Protein AF-A0A3C0GQ31-F1 (afdb_monomer)

Foldseek 3Di:
DEEAEAAFAPVCLVVVVVCVVPHHDQAYEAAAFWQDDPPRDRDGGPNRVSCVVVVHHYDHDNACPDPVNVVVVVVSVGPYYHYDHRPHDDD

Mean predicted aligned error: 2.94 Å

Structure (mmCIF, N/CA/C/O backbone):
data_AF-A0A3C0GQ31-F1
#
_entry.id   AF-A0A3C0GQ31-F1
#
loop_
_atom_site.group_PDB
_atom_site.id
_atom_site.type_symbol
_atom_site.label_atom_id
_atom_site.label_alt_id
_atom_site.label_comp_id
_atom_site.label_asym_id
_atom_site.label_entity_id
_atom_site.label_seq_id
_atom_site.pdbx_PDB_ins_code
_atom_site.Cartn_x
_atom_site.Cartn_y
_atom_site.Cartn_z
_atom_site.occupancy
_atom_site.B_iso_or_equiv
_atom_site.auth_seq_id
_atom_site.auth_comp_id
_atom_site.auth_asym_id
_atom_site.auth_atom_id
_atom_site.pdbx_PDB_model_num
ATOM 1 N N . MET A 1 1 ? -12.376 -6.000 10.653 1.00 95.69 1 MET A N 1
ATOM 2 C CA . MET A 1 1 ? -11.551 -4.782 10.696 1.00 95.69 1 MET A CA 1
ATOM 3 C C . MET A 1 1 ? -11.420 -4.249 9.288 1.00 95.69 1 MET A C 1
ATOM 5 O O . MET A 1 1 ? -11.251 -5.060 8.377 1.00 95.69 1 MET A O 1
ATOM 9 N N . LYS A 1 2 ? -11.495 -2.929 9.138 1.00 98.19 2 LYS A N 1
ATOM 10 C CA . LYS A 1 2 ? -11.140 -2.197 7.927 1.00 98.19 2 LYS A CA 1
ATOM 11 C C . LYS A 1 2 ? -9.630 -2.021 7.885 1.00 98.19 2 LYS A C 1
ATOM 13 O O . LYS A 1 2 ? -9.046 -1.411 8.779 1.00 98.19 2 LYS A O 1
ATOM 18 N N . ILE A 1 3 ? -8.997 -2.578 6.863 1.00 98.56 3 ILE A N 1
ATOM 19 C CA . ILE A 1 3 ? -7.551 -2.545 6.676 1.00 98.56 3 ILE A CA 1
ATOM 20 C C . ILE A 1 3 ? -7.203 -1.694 5.464 1.00 98.56 3 ILE A C 1
ATOM 22 O O . ILE A 1 3 ? -7.750 -1.882 4.379 1.00 98.56 3 ILE A O 1
ATOM 26 N N . VAL A 1 4 ? -6.215 -0.823 5.632 1.00 98.81 4 VAL A N 1
ATOM 27 C CA . VAL A 1 4 ? -5.436 -0.299 4.509 1.00 98.81 4 VAL A CA 1
ATOM 28 C C . VAL A 1 4 ? -4.170 -1.133 4.383 1.00 98.81 4 VAL A C 1
ATOM 30 O O . VAL A 1 4 ? -3.453 -1.339 5.361 1.00 98.81 4 VAL A O 1
ATOM 33 N N . PHE A 1 5 ? -3.879 -1.628 3.185 1.00 98.88 5 PHE A N 1
ATOM 34 C CA . PHE A 1 5 ? -2.646 -2.364 2.918 1.00 98.88 5 PHE A CA 1
ATOM 35 C C . PHE A 1 5 ? -1.671 -1.485 2.136 1.00 98.88 5 PHE A C 1
ATOM 37 O O . PHE A 1 5 ? -2.058 -0.892 1.138 1.00 98.88 5 PHE A O 1
ATOM 44 N N . ALA A 1 6 ? -0.407 -1.414 2.541 1.00 98.81 6 ALA A N 1
ATOM 45 C CA . ALA A 1 6 ? 0.629 -0.663 1.844 1.00 98.81 6 ALA A CA 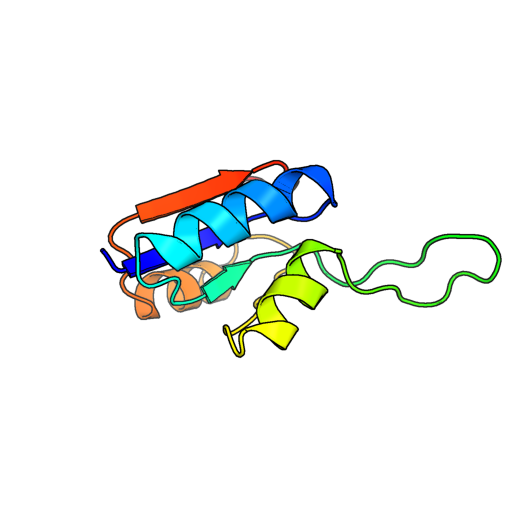1
ATOM 46 C C . ALA A 1 6 ? 1.811 -1.562 1.474 1.00 98.81 6 ALA A C 1
ATOM 48 O O . ALA A 1 6 ? 2.500 -2.092 2.345 1.00 98.81 6 ALA A O 1
ATOM 49 N N . GLY A 1 7 ? 2.078 -1.713 0.180 1.00 98.56 7 GLY A N 1
ATOM 50 C CA . GLY A 1 7 ? 3.169 -2.542 -0.321 1.00 98.56 7 GLY A CA 1
ATOM 51 C C . GLY A 1 7 ? 3.393 -2.355 -1.814 1.00 98.56 7 GLY A C 1
ATOM 52 O O . GLY A 1 7 ? 2.519 -1.857 -2.513 1.00 98.56 7 GLY A O 1
ATOM 53 N N . THR A 1 8 ? 4.570 -2.746 -2.301 1.00 98.31 8 THR A N 1
ATOM 54 C CA . THR A 1 8 ? 4.947 -2.542 -3.710 1.00 98.31 8 THR A CA 1
ATOM 55 C C . THR A 1 8 ? 5.413 -3.832 -4.404 1.00 98.31 8 THR A C 1
ATOM 57 O O . THR A 1 8 ? 4.817 -4.197 -5.418 1.00 98.31 8 THR A O 1
ATOM 60 N N . PRO A 1 9 ? 6.452 -4.546 -3.929 1.00 97.56 9 PRO A N 1
ATOM 61 C CA . PRO A 1 9 ? 7.033 -5.661 -4.676 1.00 97.56 9 PRO A CA 1
ATOM 62 C C . PRO A 1 9 ? 6.214 -6.954 -4.556 1.00 97.56 9 PRO A C 1
ATOM 64 O O . PRO A 1 9 ? 5.358 -7.084 -3.684 1.00 97.56 9 PRO A O 1
ATOM 67 N N . GLU A 1 10 ? 6.565 -7.954 -5.373 1.00 97.56 10 GLU A N 1
ATOM 68 C CA . GLU A 1 10 ? 5.978 -9.308 -5.361 1.00 97.56 10 GLU A CA 1
ATOM 69 C C . GLU A 1 10 ? 5.945 -9.922 -3.953 1.00 97.56 10 GLU A C 1
ATOM 71 O O . GLU A 1 10 ? 4.963 -10.537 -3.549 1.00 97.56 10 GLU A O 1
ATOM 76 N N . PHE A 1 11 ? 6.986 -9.671 -3.154 1.00 97.94 11 PHE A N 1
ATOM 77 C CA . PHE A 1 11 ? 7.082 -10.131 -1.767 1.00 97.94 11 PHE A CA 1
ATOM 78 C C . PHE A 1 11 ? 5.873 -9.731 -0.897 1.00 97.94 11 PHE A C 1
ATOM 80 O O . PHE A 1 11 ? 5.475 -10.484 -0.012 1.00 97.94 11 PHE A O 1
ATOM 87 N N . ALA A 1 12 ? 5.255 -8.576 -1.160 1.00 98.56 12 ALA A N 1
ATOM 88 C CA . ALA A 1 12 ? 4.113 -8.080 -0.396 1.00 98.56 12 ALA A CA 1
ATOM 89 C C . ALA A 1 12 ? 2.765 -8.690 -0.833 1.00 98.56 12 ALA A C 1
ATOM 91 O O . ALA A 1 12 ? 1.789 -8.624 -0.083 1.00 98.56 12 ALA A O 1
ATOM 92 N N . VAL A 1 13 ? 2.692 -9.311 -2.015 1.00 98.69 13 VAL A N 1
ATOM 93 C CA . VAL A 1 13 ? 1.438 -9.822 -2.599 1.00 98.69 13 VAL A CA 1
ATOM 94 C C . VAL A 1 13 ? 0.816 -10.908 -1.720 1.00 98.69 13 VAL A C 1
ATOM 96 O O . VAL A 1 13 ? -0.386 -10.885 -1.454 1.00 98.69 13 VAL A O 1
ATOM 99 N N . SER A 1 14 ? 1.622 -11.838 -1.202 1.00 98.38 14 SER A N 1
ATOM 100 C CA . SER A 1 14 ? 1.134 -12.903 -0.315 1.00 98.38 14 SER A CA 1
ATOM 101 C C . SER A 1 14 ? 0.504 -12.356 0.970 1.00 98.38 14 SER A C 1
ATOM 103 O O . SER A 1 14 ? -0.514 -12.881 1.426 1.00 98.38 14 SER A O 1
ATOM 105 N N . SER A 1 15 ? 1.054 -11.271 1.521 1.00 98.56 15 SER A N 1
ATOM 106 C CA . SER A 1 15 ? 0.504 -10.596 2.699 1.00 98.56 15 SER A CA 1
ATOM 107 C C . SER A 1 15 ? -0.808 -9.875 2.388 1.00 98.56 15 SER A C 1
ATOM 109 O O . SER A 1 15 ? -1.744 -9.986 3.176 1.00 98.56 15 SER A O 1
ATOM 111 N N . LEU A 1 16 ? -0.925 -9.213 1.227 1.00 98.75 16 LEU A N 1
ATOM 112 C CA . LEU A 1 16 ? -2.191 -8.622 0.771 1.00 98.75 16 LEU A CA 1
ATOM 113 C C . LEU A 1 16 ? -3.275 -9.697 0.634 1.00 98.75 16 LEU A C 1
ATOM 115 O O . LEU A 1 16 ? -4.379 -9.545 1.155 1.00 98.75 16 LEU A O 1
ATOM 119 N N . ARG A 1 17 ? -2.945 -10.819 -0.015 1.00 98.50 17 ARG A N 1
ATOM 120 C CA . ARG A 1 17 ? -3.857 -11.961 -0.171 1.00 98.50 17 ARG A CA 1
ATOM 121 C C . ARG A 1 17 ? -4.329 -12.494 1.176 1.00 98.50 17 ARG A C 1
ATOM 123 O O . ARG A 1 17 ? -5.506 -12.805 1.323 1.00 98.50 17 ARG A O 1
ATOM 130 N N . ALA A 1 18 ? -3.428 -12.613 2.149 1.00 98.25 18 ALA A N 1
ATOM 131 C CA . ALA A 1 18 ? -3.783 -13.049 3.492 1.00 98.25 18 ALA A CA 1
ATOM 132 C C . ALA A 1 18 ? -4.696 -12.034 4.195 1.00 98.25 18 ALA A C 1
ATOM 134 O O . ALA A 1 18 ? -5.750 -12.424 4.691 1.00 98.25 18 ALA A O 1
ATOM 135 N N . ALA A 1 19 ? -4.351 -10.743 4.171 1.00 98.19 19 ALA A N 1
ATOM 136 C CA . ALA A 1 19 ? -5.162 -9.687 4.775 1.00 98.19 19 ALA A CA 1
ATOM 137 C C . ALA A 1 19 ? -6.591 -9.667 4.204 1.00 98.19 19 ALA A C 1
ATOM 139 O O . ALA A 1 19 ? -7.553 -9.694 4.966 1.00 98.19 19 ALA A O 1
ATOM 140 N N . ALA A 1 20 ? -6.729 -9.734 2.876 1.00 97.94 20 ALA A N 1
ATOM 141 C CA . ALA A 1 20 ? -8.019 -9.719 2.185 1.00 97.94 20 ALA A CA 1
ATOM 142 C C . ALA A 1 20 ? -8.872 -10.984 2.398 1.00 97.94 20 ALA A C 1
ATOM 144 O O . ALA A 1 20 ? -10.065 -10.967 2.111 1.00 97.94 20 ALA A O 1
ATOM 145 N N . ARG A 1 21 ? -8.290 -12.093 2.876 1.00 97.94 21 ARG A N 1
ATOM 146 C CA . ARG A 1 21 ? -9.060 -13.294 3.252 1.00 97.94 21 ARG A CA 1
ATOM 147 C C . ARG A 1 21 ? -9.682 -13.194 4.641 1.00 97.94 21 ARG A C 1
ATOM 149 O O . ARG A 1 21 ? -10.690 -13.847 4.887 1.00 97.94 21 ARG A O 1
ATOM 156 N N . HIS A 1 22 ? -9.062 -12.447 5.551 1.00 96.31 22 HIS A N 1
ATOM 157 C CA . HIS A 1 22 ? -9.461 -12.412 6.961 1.00 96.31 22 HIS A CA 1
ATOM 158 C C . HIS A 1 22 ? -10.161 -11.109 7.356 1.00 96.31 22 HIS A C 1
ATOM 160 O O . HIS A 1 22 ? -10.883 -11.072 8.354 1.00 96.31 22 HIS A O 1
ATOM 166 N N . HIS A 1 23 ? -9.952 -10.040 6.590 1.00 98.00 23 HIS A N 1
ATOM 167 C CA . HIS A 1 23 ? -10.411 -8.695 6.904 1.00 98.00 23 HIS A CA 1
ATOM 168 C C . HIS A 1 23 ? -10.852 -7.948 5.641 1.00 98.00 23 HIS A C 1
ATOM 170 O O . HIS A 1 23 ? -10.546 -8.347 4.518 1.00 98.00 23 HIS A O 1
ATOM 176 N N . GLU A 1 24 ? -11.560 -6.839 5.836 1.00 98.25 24 GLU A N 1
ATOM 177 C CA . GLU A 1 24 ? -11.994 -5.962 4.753 1.00 98.25 24 GLU A CA 1
ATOM 178 C C . GLU A 1 24 ? -10.834 -5.036 4.377 1.00 98.25 24 GLU A C 1
ATOM 180 O O . GLU A 1 24 ? -10.525 -4.095 5.107 1.00 98.25 24 GLU A O 1
ATOM 185 N N . VAL A 1 25 ? -10.157 -5.306 3.260 1.00 98.69 25 VAL A N 1
ATOM 186 C CA . VAL A 1 25 ? -9.121 -4.400 2.746 1.00 98.69 25 VAL A CA 1
ATOM 187 C C . VAL A 1 25 ? -9.802 -3.295 1.943 1.00 98.69 25 VAL A C 1
ATOM 189 O O . VAL A 1 25 ? -10.173 -3.503 0.791 1.00 98.69 25 VAL A O 1
ATOM 192 N N . VAL A 1 26 ? -9.973 -2.128 2.565 1.00 98.62 26 VAL A N 1
ATOM 193 C CA . VAL A 1 26 ? -10.709 -0.987 1.991 1.00 98.62 26 VAL A CA 1
ATOM 194 C C . VAL A 1 26 ? -9.885 -0.205 0.971 1.00 98.62 26 VAL A C 1
ATOM 196 O O . VAL A 1 26 ? -10.446 0.476 0.116 1.00 98.62 26 VAL A O 1
ATOM 199 N N . ALA A 1 27 ? -8.556 -0.306 1.039 1.00 98.75 27 ALA A N 1
ATOM 200 C CA . ALA A 1 27 ? -7.662 0.302 0.066 1.00 98.75 27 ALA A CA 1
ATOM 201 C C . ALA A 1 27 ? -6.275 -0.340 0.049 1.00 98.75 27 ALA A C 1
ATOM 203 O O . ALA A 1 27 ? -5.789 -0.862 1.058 1.00 98.75 27 ALA A O 1
ATOM 204 N N . VAL A 1 28 ? -5.606 -0.206 -1.095 1.00 98.88 28 VAL A N 1
ATOM 205 C CA . VAL A 1 28 ? -4.205 -0.568 -1.290 1.00 98.88 28 VAL A CA 1
ATOM 206 C C . VAL A 1 28 ? -3.391 0.666 -1.668 1.00 98.88 28 VAL A C 1
ATOM 208 O O . VAL A 1 28 ? -3.702 1.361 -2.629 1.00 98.88 28 VAL A O 1
ATOM 211 N N . TYR A 1 29 ? -2.312 0.910 -0.934 1.00 98.62 29 TYR A N 1
ATOM 212 C CA . TYR A 1 29 ? -1.295 1.903 -1.247 1.00 98.62 29 TYR A CA 1
ATOM 213 C C . TYR A 1 29 ? -0.065 1.206 -1.838 1.00 98.62 29 TYR A C 1
ATOM 215 O O . TYR A 1 29 ? 0.467 0.253 -1.272 1.00 98.62 29 TYR A O 1
ATOM 223 N N . THR A 1 30 ? 0.414 1.686 -2.978 1.00 98.50 30 THR A N 1
ATOM 224 C CA . THR A 1 30 ? 1.631 1.189 -3.642 1.00 98.50 30 THR A CA 1
ATOM 225 C C . THR A 1 30 ? 2.394 2.363 -4.240 1.00 98.50 30 THR A C 1
ATOM 227 O O . THR A 1 30 ? 1.815 3.421 -4.462 1.00 98.50 30 THR A O 1
ATOM 230 N N . GLN A 1 31 ? 3.692 2.213 -4.513 1.00 96.75 31 GLN A N 1
ATOM 231 C CA . GLN A 1 31 ? 4.410 3.255 -5.254 1.00 96.75 31 GLN A CA 1
ATOM 232 C C . GLN A 1 31 ? 3.771 3.510 -6.632 1.00 96.75 31 GLN A C 1
ATOM 234 O O . GLN A 1 31 ? 3.195 2.575 -7.206 1.00 96.75 31 GLN A O 1
ATOM 239 N N . 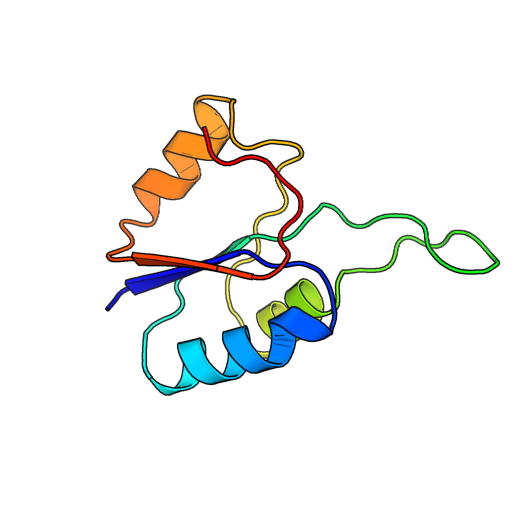PRO A 1 32 ? 3.888 4.741 -7.168 1.00 95.94 32 PRO A N 1
ATOM 240 C CA . PRO A 1 32 ? 3.588 5.058 -8.563 1.00 95.94 32 PRO A CA 1
ATOM 241 C C . PRO A 1 32 ? 4.233 4.068 -9.532 1.00 95.94 32 PRO A C 1
ATOM 243 O O . PRO A 1 32 ? 5.298 3.515 -9.249 1.00 95.94 32 PRO A O 1
ATOM 246 N N . ASP A 1 33 ? 3.593 3.854 -10.679 1.00 94.38 33 ASP A N 1
ATOM 247 C CA . ASP A 1 33 ? 4.140 2.990 -11.724 1.00 94.38 33 ASP A CA 1
ATOM 248 C C . ASP A 1 33 ? 5.474 3.579 -12.193 1.00 94.38 33 ASP A C 1
ATOM 250 O O . ASP A 1 33 ? 5.572 4.767 -12.509 1.00 94.38 33 ASP A O 1
ATOM 254 N N . ARG A 1 34 ? 6.522 2.753 -12.221 1.00 85.62 34 ARG A N 1
ATOM 255 C CA . ARG A 1 34 ? 7.868 3.187 -12.609 1.00 85.62 34 ARG A CA 1
ATOM 256 C C . ARG A 1 34 ? 8.343 2.424 -13.841 1.00 85.62 34 ARG A C 1
ATOM 258 O O . ARG A 1 34 ? 7.961 1.266 -14.028 1.00 85.62 34 ARG A O 1
ATOM 265 N N . PRO A 1 35 ? 9.192 3.041 -14.680 1.00 83.81 35 PRO A N 1
ATOM 266 C CA . PRO A 1 35 ? 9.836 2.337 -15.776 1.00 83.81 35 PRO A CA 1
ATOM 267 C C . PRO A 1 35 ? 10.663 1.163 -15.253 1.00 83.81 35 PRO A C 1
ATOM 269 O O . PRO A 1 35 ? 11.489 1.334 -14.355 1.00 83.81 35 PRO A O 1
ATOM 272 N N . ALA A 1 36 ? 10.489 -0.014 -15.843 1.00 74.69 36 ALA A N 1
ATOM 273 C CA . ALA A 1 36 ? 11.266 -1.195 -15.485 1.00 74.69 36 ALA A CA 1
ATOM 274 C C . ALA A 1 36 ? 11.600 -2.048 -16.724 1.00 74.69 36 ALA A C 1
ATOM 276 O O . ALA A 1 36 ? 10.950 -1.950 -17.764 1.00 74.69 36 ALA A O 1
ATOM 277 N N . GLY A 1 37 ? 12.654 -2.866 -16.621 1.00 73.19 37 GLY A N 1
ATOM 278 C CA . GLY A 1 37 ? 13.128 -3.730 -17.710 1.00 73.19 37 GLY A CA 1
ATOM 279 C C . GLY A 1 37 ? 13.800 -2.996 -18.885 1.00 73.19 37 GLY A C 1
ATOM 280 O O . GLY A 1 37 ? 14.031 -1.784 -18.864 1.00 73.19 37 GLY A O 1
ATOM 281 N N . ARG A 1 38 ? 14.145 -3.754 -19.936 1.00 70.75 38 ARG A N 1
ATOM 282 C CA . ARG A 1 38 ? 14.650 -3.202 -21.206 1.00 70.75 38 ARG A CA 1
ATOM 283 C C . ARG A 1 38 ? 13.461 -2.675 -22.014 1.00 70.75 38 ARG A C 1
ATOM 285 O O . ARG A 1 38 ? 12.523 -3.421 -22.257 1.00 70.75 38 ARG A O 1
ATOM 292 N N . GLY A 1 39 ? 13.493 -1.399 -22.398 1.00 72.94 39 GLY A N 1
ATOM 293 C CA . GLY A 1 39 ? 12.383 -0.721 -23.086 1.00 72.94 39 GLY A CA 1
ATOM 294 C C . GLY A 1 39 ? 11.606 0.287 -22.228 1.00 72.94 39 GLY A C 1
ATOM 295 O O . GLY A 1 39 ? 10.846 1.065 -22.788 1.00 72.94 39 GLY A O 1
ATOM 296 N N . ARG A 1 40 ? 11.845 0.341 -20.903 1.00 74.31 40 ARG A N 1
ATOM 297 C CA . ARG A 1 40 ? 11.356 1.393 -19.978 1.00 74.31 40 ARG A CA 1
ATOM 298 C C . ARG A 1 40 ? 9.846 1.694 -20.053 1.00 74.31 40 ARG A C 1
ATOM 300 O O . ARG A 1 40 ? 9.430 2.813 -19.762 1.00 74.31 40 ARG A O 1
ATOM 307 N N . GLY A 1 41 ? 9.021 0.706 -20.396 1.00 78.75 41 GLY A N 1
ATOM 308 C CA . GLY A 1 41 ? 7.571 0.833 -20.257 1.00 78.75 41 GLY A CA 1
ATOM 309 C C . GLY A 1 41 ? 7.189 1.025 -18.787 1.00 78.75 41 GLY A C 1
ATOM 310 O O . GLY A 1 41 ? 7.831 0.448 -17.903 1.00 78.75 41 GLY A O 1
ATOM 311 N N . LEU A 1 42 ? 6.165 1.841 -18.523 1.00 85.12 42 LEU A N 1
ATOM 312 C CA . LEU A 1 42 ? 5.574 1.937 -17.189 1.00 85.12 42 LEU A CA 1
ATOM 313 C C . LEU A 1 42 ? 4.981 0.575 -16.833 1.00 85.12 42 LEU A C 1
ATOM 315 O O . LEU A 1 42 ? 4.096 0.088 -17.537 1.00 85.12 42 LEU A O 1
ATOM 319 N N . MET A 1 43 ? 5.487 -0.041 -15.765 1.00 88.06 43 MET A N 1
ATOM 320 C CA . MET A 1 43 ? 4.936 -1.292 -15.255 1.00 88.06 43 MET A CA 1
ATOM 321 C C . MET A 1 43 ? 4.235 -1.046 -13.919 1.00 88.06 43 MET A C 1
ATOM 323 O O . MET A 1 43 ? 4.841 -0.456 -13.016 1.00 88.06 43 MET A O 1
ATOM 327 N N . PRO A 1 44 ? 2.976 -1.496 -13.773 1.00 94.44 44 PRO A N 1
ATOM 328 C CA . PRO A 1 44 ? 2.304 -1.478 -12.488 1.00 94.44 44 PRO A CA 1
ATOM 329 C C . PRO A 1 44 ? 3.023 -2.404 -11.509 1.00 94.44 44 PRO A C 1
ATOM 331 O O . PRO A 1 44 ? 3.601 -3.423 -11.893 1.00 94.44 44 PRO A O 1
ATOM 334 N N . SER A 1 45 ? 2.979 -2.056 -10.226 1.00 96.75 45 SER A N 1
ATOM 335 C CA . SER A 1 45 ? 3.554 -2.912 -9.193 1.00 96.75 45 SER A CA 1
ATOM 336 C C . SER A 1 45 ? 2.782 -4.239 -9.077 1.00 96.75 45 SER A C 1
ATOM 338 O O . SER A 1 45 ? 1.573 -4.279 -9.333 1.00 96.75 45 SER A O 1
ATOM 340 N N . PRO A 1 46 ? 3.427 -5.331 -8.632 1.00 97.69 46 PRO A N 1
ATOM 341 C CA . PRO A 1 46 ? 2.725 -6.578 -8.331 1.00 97.69 46 PRO A CA 1
ATOM 342 C C . PRO A 1 46 ? 1.545 -6.412 -7.365 1.00 97.69 46 PRO A C 1
ATOM 344 O O . PRO A 1 46 ? 0.480 -6.996 -7.565 1.00 97.69 46 PRO A O 1
ATOM 347 N N . VAL A 1 47 ? 1.694 -5.554 -6.351 1.00 98.56 47 VAL A N 1
ATOM 348 C CA . VAL A 1 47 ? 0.618 -5.249 -5.397 1.00 98.56 47 VAL A CA 1
ATOM 349 C C . VAL A 1 47 ? -0.548 -4.510 -6.065 1.00 98.56 47 VAL A C 1
ATOM 351 O O . VAL A 1 47 ? -1.702 -4.834 -5.787 1.00 98.56 47 VAL A O 1
ATOM 354 N N . LYS A 1 48 ? -0.276 -3.573 -6.986 1.00 98.62 48 LYS A N 1
ATOM 355 C CA . LYS A 1 48 ? -1.314 -2.893 -7.779 1.00 98.62 48 LYS A CA 1
ATOM 356 C C . LYS A 1 48 ? -2.127 -3.888 -8.599 1.00 98.62 48 LYS A C 1
ATOM 358 O O . LYS A 1 48 ? -3.352 -3.814 -8.605 1.00 98.62 48 LYS A O 1
ATOM 363 N N . LEU A 1 49 ? -1.452 -4.815 -9.278 1.00 98.44 49 LEU A N 1
ATOM 364 C CA . LEU A 1 49 ? -2.109 -5.826 -10.107 1.00 98.44 49 LEU A CA 1
ATOM 365 C C . LEU A 1 49 ? -3.038 -6.720 -9.276 1.00 98.44 49 LEU A C 1
ATOM 367 O O . LEU A 1 49 ? -4.189 -6.926 -9.654 1.00 98.44 49 LEU A O 1
ATOM 371 N N . GLU A 1 50 ? -2.569 -7.194 -8.121 1.00 98.69 50 GLU A N 1
ATOM 372 C CA . GLU A 1 50 ? -3.382 -8.006 -7.210 1.00 98.69 50 GLU A CA 1
ATOM 373 C C . GLU A 1 50 ? -4.596 -7.229 -6.673 1.00 98.69 50 GLU A C 1
ATOM 375 O O . GLU A 1 50 ? -5.694 -7.780 -6.591 1.00 98.69 50 GLU A O 1
ATOM 380 N N . ALA A 1 51 ? -4.419 -5.954 -6.319 1.00 98.75 51 ALA A N 1
ATOM 381 C CA . ALA A 1 51 ? -5.502 -5.108 -5.826 1.00 98.75 51 ALA A CA 1
ATOM 382 C C . ALA A 1 51 ? -6.590 -4.890 -6.889 1.00 98.75 51 ALA A C 1
ATOM 384 O O . ALA A 1 51 ? -7.771 -5.089 -6.607 1.00 98.75 51 ALA A O 1
ATOM 385 N N . ILE A 1 52 ? -6.190 -4.568 -8.126 1.00 98.50 52 ILE A N 1
ATOM 386 C CA . ILE A 1 52 ? -7.108 -4.392 -9.261 1.00 98.50 52 ILE A CA 1
ATOM 387 C C . ILE A 1 52 ? -7.875 -5.686 -9.545 1.00 98.50 52 ILE A C 1
ATOM 389 O O . ILE A 1 52 ? -9.093 -5.646 -9.705 1.00 98.50 52 ILE A O 1
ATOM 393 N N . ALA A 1 53 ? -7.197 -6.839 -9.549 1.00 98.31 53 ALA A N 1
ATOM 394 C CA . ALA A 1 53 ? -7.837 -8.137 -9.775 1.00 98.31 53 ALA A CA 1
ATOM 395 C C . ALA A 1 53 ? -8.914 -8.472 -8.725 1.00 98.31 53 ALA A C 1
ATOM 397 O O . ALA A 1 53 ? -9.838 -9.234 -9.003 1.00 98.31 53 ALA A O 1
ATOM 398 N N . ARG A 1 54 ? -8.810 -7.891 -7.524 1.00 98.06 54 ARG A N 1
ATOM 399 C CA . ARG A 1 54 ? -9.782 -8.030 -6.430 1.00 98.06 54 ARG A CA 1
ATOM 400 C C . ARG A 1 54 ? -10.825 -6.912 -6.380 1.00 98.06 54 ARG A C 1
ATOM 402 O O . ARG A 1 54 ? -11.702 -6.969 -5.525 1.00 98.06 54 ARG A O 1
ATOM 409 N N . GLY A 1 55 ? -10.725 -5.899 -7.242 1.00 98.25 55 GLY A N 1
ATOM 410 C CA . GLY A 1 55 ? -11.588 -4.716 -7.196 1.00 98.25 55 GLY A CA 1
ATOM 411 C C . GLY A 1 55 ? -11.335 -3.805 -5.989 1.00 98.25 55 GLY A C 1
ATOM 412 O O . GLY A 1 55 ? -12.233 -3.073 -5.584 1.00 98.25 55 GLY A O 1
ATOM 413 N N . ILE A 1 56 ? -10.138 -3.852 -5.396 1.00 98.62 56 ILE A N 1
ATOM 414 C CA . ILE A 1 56 ? -9.776 -3.012 -4.249 1.00 98.62 56 ILE A CA 1
ATOM 415 C C . ILE A 1 56 ? -9.257 -1.657 -4.762 1.00 98.62 56 ILE A C 1
ATOM 417 O O . ILE A 1 56 ? -8.391 -1.648 -5.644 1.00 98.62 56 ILE A O 1
ATOM 421 N N . PRO A 1 57 ? -9.72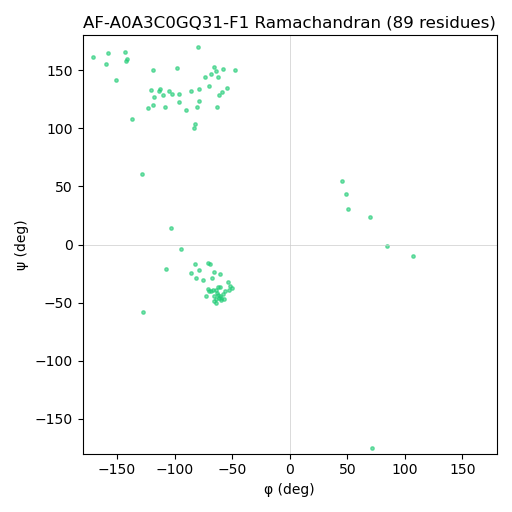3 -0.514 -4.218 1.00 98.56 57 PRO A N 1
ATOM 422 C CA . PRO A 1 57 ? -9.209 0.806 -4.577 1.00 98.56 57 PRO A CA 1
ATOM 423 C C . PRO A 1 57 ? -7.689 0.913 -4.401 1.00 98.56 57 PR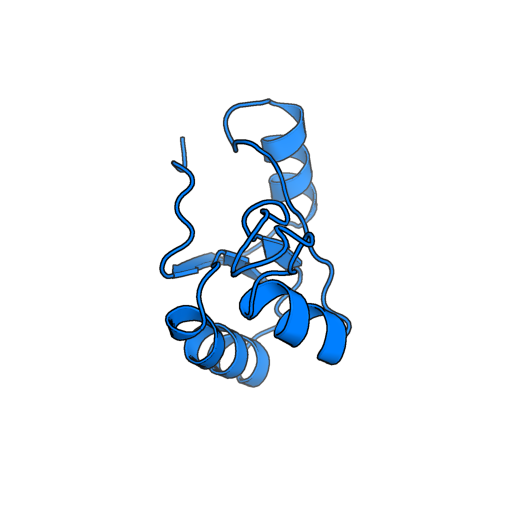O A C 1
ATOM 425 O O . PRO A 1 57 ? -7.145 0.499 -3.374 1.00 98.56 57 PRO A O 1
ATOM 428 N N . VAL A 1 58 ? -7.005 1.495 -5.391 1.00 98.62 58 VAL A N 1
ATOM 429 C CA . VAL A 1 58 ? -5.546 1.678 -5.384 1.00 98.62 58 VAL A CA 1
ATOM 430 C C . VAL A 1 58 ? -5.190 3.157 -5.303 1.00 98.62 58 VAL A C 1
ATOM 432 O O . VAL A 1 58 ? -5.671 3.961 -6.098 1.00 98.62 58 VAL A O 1
ATOM 435 N N . TYR A 1 59 ? -4.276 3.491 -4.398 1.00 98.31 59 TYR A N 1
ATOM 436 C CA . TYR A 1 59 ? -3.715 4.825 -4.233 1.00 98.31 59 TYR A CA 1
ATOM 437 C C . TYR A 1 59 ? -2.198 4.798 -4.433 1.00 98.31 59 TYR A C 1
ATOM 439 O O . TYR A 1 59 ? -1.497 3.940 -3.894 1.00 98.31 59 TYR A O 1
ATOM 447 N N . GLN A 1 60 ? -1.688 5.746 -5.222 1.00 97.69 60 GLN A N 1
ATOM 448 C CA . GLN A 1 60 ? -0.270 5.825 -5.593 1.00 97.69 60 GLN A CA 1
ATOM 449 C C . GLN A 1 60 ? 0.316 7.218 -5.331 1.00 97.69 60 GLN A C 1
ATOM 451 O O . GLN A 1 60 ? 0.726 7.895 -6.272 1.00 97.69 60 GLN A O 1
ATOM 456 N N . PRO A 1 61 ? 0.323 7.705 -4.078 1.00 96.62 61 PRO A N 1
ATOM 457 C CA . PRO A 1 61 ? 0.926 8.995 -3.786 1.00 96.62 61 PRO A CA 1
ATOM 458 C C . PRO A 1 61 ? 2.453 8.934 -3.951 1.00 96.62 61 PRO A C 1
ATOM 460 O O . PRO A 1 61 ? 3.085 7.930 -3.625 1.00 96.62 61 PRO A O 1
ATOM 463 N N . GLU A 1 62 ? 3.066 10.035 -4.386 1.00 95.38 62 GLU A N 1
ATOM 464 C CA . GLU A 1 62 ? 4.534 10.166 -4.428 1.00 95.38 62 GLU A CA 1
ATOM 465 C C . GLU A 1 62 ? 5.151 10.192 -3.015 1.00 95.38 62 GLU A C 1
ATOM 467 O O . GLU A 1 62 ? 6.294 9.786 -2.806 1.00 95.38 62 GLU A O 1
ATOM 472 N N . ASN A 1 63 ? 4.402 10.676 -2.017 1.00 95.25 63 ASN A N 1
ATOM 473 C CA . ASN A 1 63 ? 4.770 10.674 -0.601 1.00 95.25 63 ASN A CA 1
ATOM 474 C C . ASN A 1 63 ? 3.519 10.787 0.295 1.00 95.25 63 ASN A C 1
ATOM 476 O O . ASN A 1 63 ? 2.457 11.181 -0.173 1.00 95.25 63 ASN A O 1
ATOM 480 N N . LEU A 1 64 ? 3.648 10.483 1.591 1.00 95.62 64 LEU A N 1
ATOM 481 C CA . LEU A 1 64 ? 2.549 10.573 2.571 1.00 95.62 64 LEU A CA 1
ATOM 482 C C . LEU A 1 64 ? 2.632 11.804 3.495 1.00 95.62 64 LEU A C 1
ATOM 484 O O . LEU A 1 64 ? 1.952 11.865 4.517 1.00 95.62 64 LEU A O 1
ATOM 488 N N . LYS A 1 65 ? 3.475 12.790 3.163 1.00 95.31 65 LYS A N 1
ATOM 489 C CA . LYS A 1 65 ? 3.694 13.986 3.999 1.00 95.31 65 LYS A CA 1
ATOM 490 C C . LYS A 1 65 ? 2.683 15.095 3.730 1.00 95.31 65 LYS A C 1
ATOM 492 O O . LYS A 1 65 ? 2.472 15.944 4.588 1.00 95.31 65 LYS A O 1
ATOM 497 N N . THR A 1 66 ? 2.091 15.110 2.540 1.00 94.69 66 THR A N 1
ATOM 498 C CA . THR A 1 66 ? 1.125 16.135 2.139 1.00 94.69 66 THR A CA 1
ATOM 499 C C . THR A 1 66 ? -0.189 15.978 2.915 1.00 94.69 66 THR A C 1
ATOM 501 O O . THR A 1 66 ? -0.671 14.842 3.019 1.00 94.69 66 THR A O 1
ATOM 504 N N . PRO A 1 67 ? -0.804 17.070 3.409 1.00 95.75 67 PRO A N 1
ATOM 505 C CA . PRO A 1 67 ? -2.098 17.026 4.090 1.00 95.75 67 PRO A CA 1
ATOM 506 C C . PRO A 1 67 ? -3.183 16.290 3.301 1.00 95.75 67 PRO A C 1
ATOM 508 O O . PRO A 1 67 ? -3.980 15.571 3.896 1.00 95.75 67 PRO A O 1
ATOM 511 N N . GLU A 1 68 ? -3.173 16.406 1.974 1.00 94.88 68 GLU A N 1
ATOM 512 C CA . GLU A 1 68 ? -4.125 15.776 1.059 1.00 94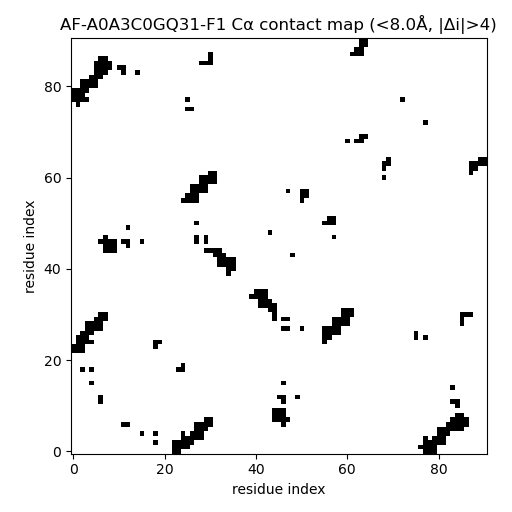.88 68 GLU A CA 1
ATOM 513 C C . GLU A 1 68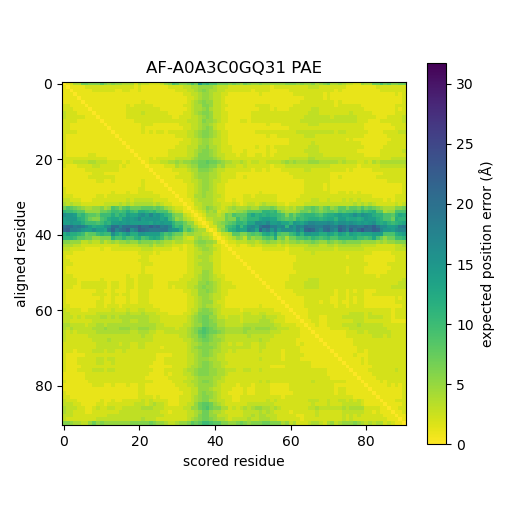 ? -4.016 14.247 1.106 1.00 94.88 68 GLU A C 1
ATOM 515 O O . GLU A 1 68 ? -5.009 13.561 1.334 1.00 94.88 68 GLU A O 1
ATOM 520 N N . ALA A 1 69 ? -2.802 13.700 0.971 1.00 94.31 69 ALA A N 1
ATOM 521 C CA . ALA A 1 69 ? -2.571 12.254 1.052 1.00 94.31 69 ALA A CA 1
ATOM 522 C C . ALA A 1 69 ? -2.942 11.684 2.429 1.00 94.31 69 ALA A C 1
ATOM 524 O O . ALA A 1 69 ? -3.476 10.576 2.527 1.00 94.31 69 ALA A O 1
ATOM 525 N N . GLN A 1 70 ? -2.684 12.445 3.495 1.00 96.06 70 GLN A N 1
ATOM 526 C CA . GLN A 1 70 ? -3.074 12.043 4.842 1.00 96.06 70 GLN A CA 1
ATOM 527 C C . GLN A 1 70 ? -4.587 12.123 5.046 1.00 96.06 70 GLN A C 1
ATOM 529 O O . GLN A 1 70 ? -5.151 11.258 5.710 1.00 96.06 70 GLN A O 1
ATOM 534 N N . GLN A 1 71 ? -5.252 13.135 4.485 1.00 97.31 71 GLN A N 1
ATOM 535 C CA . GLN A 1 71 ? -6.701 13.263 4.578 1.00 97.31 71 GLN A CA 1
ATOM 536 C C . GLN A 1 71 ? -7.388 12.125 3.835 1.00 97.31 71 GLN A C 1
ATOM 538 O O . GLN A 1 71 ? -8.239 11.463 4.412 1.00 97.31 71 GLN A O 1
ATOM 543 N N . GLN A 1 72 ? -6.918 11.806 2.630 1.00 96.94 72 GLN A N 1
ATOM 544 C CA . GLN A 1 72 ? -7.406 10.664 1.867 1.00 96.94 72 GLN A CA 1
ATOM 545 C C . GLN A 1 72 ? -7.280 9.349 2.655 1.00 96.94 72 GLN A C 1
ATOM 547 O O . GLN A 1 72 ? -8.188 8.527 2.618 1.00 96.94 72 GLN A O 1
ATOM 552 N N . LEU A 1 73 ? -6.184 9.150 3.400 1.00 97.31 73 LEU A N 1
ATOM 553 C CA . LEU A 1 73 ? -6.033 7.982 4.274 1.00 97.31 73 LEU A CA 1
ATOM 554 C C . LEU A 1 73 ? -6.998 8.020 5.473 1.00 97.31 73 LEU A C 1
ATOM 556 O O . LEU A 1 73 ? -7.557 6.9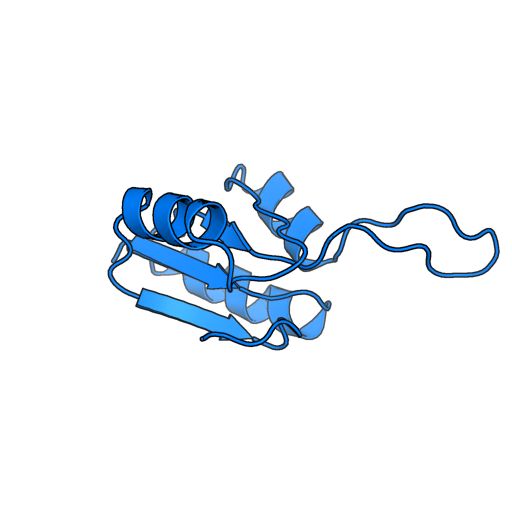88 5.837 1.00 97.31 73 LEU A O 1
ATOM 560 N N . ARG A 1 74 ? -7.207 9.195 6.083 1.00 97.31 74 ARG A N 1
ATOM 561 C CA . ARG A 1 74 ? -8.152 9.379 7.199 1.00 97.31 74 ARG A CA 1
ATOM 562 C C . ARG A 1 74 ? -9.598 9.116 6.784 1.00 97.31 74 ARG A C 1
ATOM 564 O O . ARG A 1 74 ? -10.330 8.486 7.542 1.00 97.31 74 ARG A O 1
ATOM 571 N N . ASP A 1 75 ? -9.988 9.543 5.588 1.00 98.19 75 ASP A N 1
ATOM 572 C CA . ASP A 1 75 ? -11.351 9.393 5.066 1.00 98.19 75 ASP A CA 1
ATOM 573 C C . ASP A 1 75 ? -11.736 7.921 4.844 1.00 98.19 75 ASP A C 1
ATOM 575 O O . ASP A 1 75 ? -12.913 7.570 4.903 1.00 98.19 75 ASP A O 1
ATOM 579 N N . LEU A 1 76 ? -10.748 7.037 4.666 1.00 98.00 76 LEU A N 1
ATOM 580 C CA . LEU A 1 76 ? -10.961 5.587 4.593 1.00 98.00 76 LEU A CA 1
ATOM 581 C C . LEU A 1 76 ? -11.341 4.965 5.947 1.00 98.00 76 LEU A C 1
ATOM 583 O O . LEU A 1 76 ? -11.813 3.827 5.976 1.00 98.00 76 LEU A O 1
ATOM 587 N N . GLN A 1 77 ? -11.125 5.686 7.053 1.00 98.00 77 GLN A N 1
ATOM 588 C CA . GLN A 1 77 ? -11.386 5.246 8.427 1.00 98.00 77 GLN A CA 1
ATOM 589 C C . GLN A 1 77 ? -10.888 3.812 8.723 1.00 98.00 77 GLN A C 1
ATOM 591 O O . GLN A 1 77 ? -11.684 2.960 9.133 1.00 98.00 77 GLN A O 1
ATOM 596 N N . PRO A 1 78 ? -9.599 3.497 8.480 1.00 98.25 78 PRO A N 1
ATOM 597 C CA . PRO A 1 78 ? -9.079 2.167 8.764 1.00 98.25 78 PRO A CA 1
ATOM 598 C C . PRO A 1 78 ? -8.910 1.929 10.266 1.00 98.25 78 PRO A C 1
ATOM 600 O O . PRO A 1 78 ? -8.461 2.808 10.998 1.00 98.25 78 PRO A O 1
ATOM 603 N N . ASP A 1 79 ? -9.164 0.694 10.697 1.00 98.56 79 ASP A N 1
ATOM 604 C CA . ASP A 1 79 ? -8.798 0.221 12.037 1.00 98.56 79 ASP A CA 1
ATOM 605 C C . ASP A 1 79 ? -7.286 -0.056 12.127 1.00 98.56 79 ASP A C 1
ATOM 607 O O . ASP A 1 79 ? -6.680 0.042 13.192 1.00 98.56 79 ASP A O 1
ATOM 611 N N . LEU A 1 80 ? -6.676 -0.450 11.001 1.00 97.88 80 LEU A N 1
ATOM 612 C CA . LEU A 1 80 ? -5.277 -0.862 10.918 1.00 97.88 80 LEU A CA 1
ATOM 613 C C . LEU A 1 80 ? -4.686 -0.566 9.534 1.00 97.88 80 LEU A C 1
ATOM 615 O O . LEU A 1 80 ? -5.323 -0.804 8.505 1.00 97.88 80 LEU A O 1
ATOM 619 N N . MET A 1 81 ? -3.423 -0.133 9.505 1.00 98.31 81 MET A N 1
ATOM 620 C CA . MET A 1 81 ? -2.612 -0.084 8.288 1.00 98.31 81 MET A CA 1
ATOM 621 C C . MET A 1 81 ? -1.536 -1.174 8.329 1.00 98.31 81 MET A C 1
ATOM 623 O O . MET A 1 81 ? -0.675 -1.174 9.207 1.00 98.31 81 MET A O 1
ATOM 627 N N . VAL A 1 82 ? -1.571 -2.106 7.376 1.00 98.50 82 VAL A N 1
ATOM 628 C CA . VAL A 1 82 ? -0.569 -3.173 7.229 1.00 98.50 82 VAL A CA 1
ATOM 629 C C . VAL A 1 82 ? 0.466 -2.738 6.200 1.00 98.50 82 VAL A C 1
ATOM 631 O O . VAL A 1 82 ? 0.112 -2.460 5.059 1.00 98.50 82 VAL A O 1
ATOM 634 N N . VAL A 1 83 ? 1.745 -2.701 6.580 1.00 98.50 83 VAL A N 1
ATOM 635 C CA . VAL A 1 83 ? 2.827 -2.170 5.736 1.00 98.50 83 VAL A CA 1
ATOM 636 C C . VAL A 1 83 ? 3.850 -3.263 5.450 1.00 98.50 83 VAL A C 1
ATOM 638 O O . VAL A 1 83 ? 4.465 -3.797 6.370 1.00 98.50 83 VAL A O 1
ATOM 641 N N . VAL A 1 84 ? 4.061 -3.589 4.172 1.00 98.62 84 VAL A N 1
ATOM 642 C CA . VAL A 1 84 ? 4.999 -4.633 3.729 1.00 98.62 84 VAL A CA 1
ATOM 643 C C . VAL A 1 84 ? 5.784 -4.141 2.518 1.00 98.62 84 VAL A C 1
ATOM 645 O O . VAL A 1 84 ? 5.250 -4.042 1.417 1.00 98.62 84 VAL A O 1
ATOM 648 N N . ALA A 1 85 ? 7.072 -3.838 2.708 1.00 97.38 85 ALA A N 1
ATOM 649 C CA . ALA A 1 85 ? 7.977 -3.399 1.636 1.00 97.38 85 ALA A CA 1
ATOM 650 C C . ALA A 1 85 ? 7.403 -2.257 0.757 1.00 97.38 85 ALA A C 1
ATOM 652 O O . ALA A 1 85 ? 7.490 -2.283 -0.469 1.00 97.38 85 ALA A O 1
ATOM 653 N N . TYR A 1 86 ? 6.781 -1.253 1.381 1.00 96.69 86 TYR A N 1
ATOM 654 C CA . TYR A 1 86 ? 6.102 -0.162 0.674 1.00 96.69 86 TYR A CA 1
ATOM 655 C C . TYR A 1 86 ? 7.078 0.829 0.016 1.00 96.69 86 TYR A C 1
ATOM 657 O O . TYR A 1 86 ? 6.923 1.186 -1.153 1.00 96.69 86 TYR A O 1
ATOM 665 N N . GLY A 1 87 ? 8.130 1.222 0.740 1.00 93.38 87 GLY A N 1
ATOM 666 C CA . GLY A 1 87 ? 9.215 2.080 0.249 1.00 93.38 87 GLY A CA 1
ATOM 667 C C . GLY A 1 87 ? 8.956 3.591 0.312 1.00 93.38 87 GLY A C 1
ATOM 668 O O . GLY A 1 87 ? 9.860 4.352 -0.019 1.00 93.38 87 GLY A O 1
ATOM 669 N N . LEU A 1 88 ? 7.783 4.036 0.779 1.00 95.25 88 LEU A N 1
ATOM 670 C CA . LEU A 1 88 ? 7.583 5.415 1.240 1.00 95.25 88 LEU A CA 1
ATOM 671 C C . LEU A 1 88 ? 7.705 5.488 2.766 1.00 95.25 88 LEU A C 1
ATOM 673 O O . LEU A 1 88 ? 7.403 4.525 3.470 1.00 95.25 88 LEU A O 1
ATOM 677 N N . ILE A 1 89 ? 8.118 6.651 3.265 1.00 95.25 89 ILE A N 1
ATOM 678 C CA . ILE A 1 89 ? 8.171 6.947 4.700 1.00 95.25 89 ILE A CA 1
ATOM 679 C C . ILE A 1 89 ? 6.759 7.280 5.198 1.00 95.25 89 ILE A C 1
ATOM 681 O O . ILE A 1 89 ? 6.058 8.075 4.566 1.00 95.25 89 ILE A O 1
ATOM 685 N N . LEU A 1 90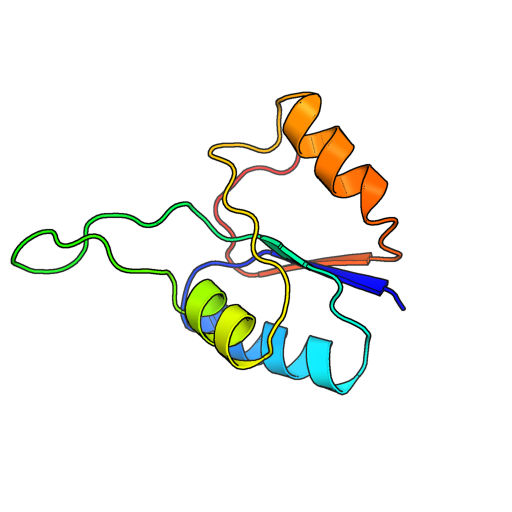 ? 6.378 6.694 6.336 1.00 94.62 90 LEU A N 1
ATOM 686 C CA . LEU A 1 90 ? 5.182 7.056 7.097 1.00 94.62 90 LEU A CA 1
ATOM 687 C C . LEU A 1 90 ? 5.561 8.149 8.113 1.00 94.62 90 LEU A C 1
ATOM 689 O O . LEU A 1 90 ? 6.436 7.879 8.939 1.00 94.62 90 LEU A O 1
ATOM 693 N N . PRO A 1 91 ? 5.015 9.375 7.992 1.00 91.69 91 PRO A N 1
ATOM 694 C CA . PRO A 1 91 ? 5.291 10.474 8.915 1.00 91.69 91 PRO A CA 1
ATOM 695 C C . PRO A 1 91 ? 4.513 10.367 10.231 1.00 91.69 91 PRO A C 1
ATOM 697 O O . PRO A 1 91 ? 3.501 9.630 10.272 1.00 91.69 91 PRO A O 1
#

Secondary structure (DSSP, 8-state):
-EEEEEE-SHHHHHHHHHHHHHSEEEEEE-PPPEE-STT--EE--HHHHHHHHTT--EE--S-S-SHHHHHHHHHT-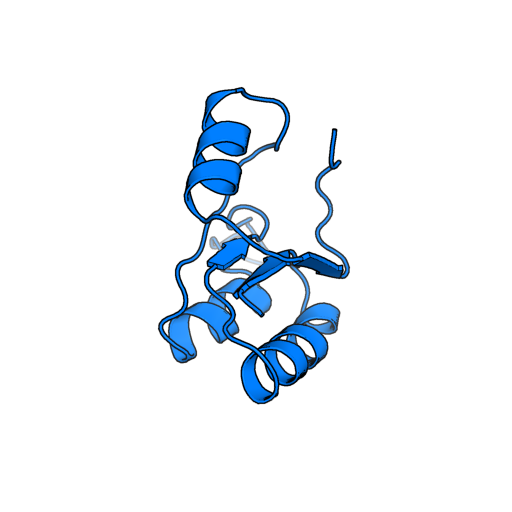-SEEEEES--S---

Sequence (91 aa):
MKIVFAGTPEFAVSSLRAAARHHEVVAVYTQPDRPAGRGRGLMPSPVKLEAIARGIPVYQPENLKTPEAQQQLRDLQPDLMVVVAYGLILP

Radius of gyration: 12.84 Å; Cα contacts (8 Å, |Δi|>4): 171; chains: 1; bounding box: 27×30×35 Å

pLDDT: mean 95.37, std 6.35, range [70.75, 98.88]

Solvent-accessible surface area (backbone atoms only — not comparable to full-atom values): 5142 Å² total; per-residue (Å²): 98,39,27,33,38,29,19,20,46,66,84,29,36,64,55,52,55,51,49,54,73,78,34,48,52,69,31,36,36,27,55,57,63,45,64,50,77,91,83,52,50,75,40,74,35,51,30,52,52,56,32,54,78,69,73,33,50,77,45,54,60,97,54,51,79,47,70,64,52,44,46,59,54,55,73,65,62,51,77,42,79,49,80,36,75,39,86,70,72,84,123

Nearest PDB structures (foldseek):
  2fmt-assembly2_B  TM=9.778E-01  e=1.770E-11  Escherichia coli
  5uai-assembly1_A  TM=9.554E-01  e=3.014E-11  Pseudomonas aeruginosa PAO1
  4iqf-assembly2_B  TM=9.806E-01  e=8.177E-11  Bacillus anthracis
  3r8x-assembly1_A  TM=9.736E-01  e=4.929E-10  Yersinia pestis
  5j63-assembly3_C  TM=7.154E-01  e=1.389E-05  Escherichia coli H736